Protein AF-A0A430UGC5-F1 (afdb_monomer)

InterPro domains:
  IPR036259 MFS transporter superfamily [SSF103473] (5-149)

pLDDT: mean 71.44, std 14.95, range [38.91, 93.62]

Secondary structure (DSSP, 8-state):
-TTHHHHHHHHHHHHHHHHHHHHHH---------SSSHHHHHHHHHHHH-TTTHHHHHHHHHHHHHHHHHHHHHHHHHHHTT--GGGHHHHHHHHHHHHHHHHHHTTTS-HHHHHHHHHHHHHHHHHHTTSPTTGGGGHHHHHHHHHHHHHHHHHHHHHHHS--

Sequence (164 aa):
HPALPYLLAAGILLLAWALLRPALTGEKGEREEATRPEALVQSLRRLLAYAPLRPYLLLSLLFTLAHALTTALLGLLALRAGTPEALFGLVFVLQSLGYTLGSYFAGRVPPALAFRLGPLGAALGGMGFLLPFPLLLAAPPLLGLAVALLSTHLRAVRGWLLPK

Solvent-accessible surface area (backbone atoms only — not comparable to full-atom values): 8817 Å² total; per-residue (Å²): 115,96,58,52,64,56,52,49,51,49,50,52,50,52,49,51,45,65,70,42,44,50,77,73,70,67,58,83,75,76,90,81,94,80,86,80,55,62,64,58,52,49,49,49,49,52,51,58,64,34,74,88,47,27,66,56,52,52,52,53,47,55,50,50,51,53,50,52,51,49,60,62,43,44,60,58,37,42,51,73,27,61,44,53,76,93,52,50,64,52,50,57,52,36,19,49,49,15,25,52,51,16,51,68,42,38,87,74,52,59,64,74,53,32,68,56,48,14,59,51,32,32,48,51,15,56,56,28,44,76,36,49,59,75,64,22,68,63,12,34,25,40,24,19,20,16,47,26,24,36,57,51,47,52,56,51,50,50,65,70,75,44,84,132

Organism: Thermus scotoductus (NCBI:txid37636)

Foldseek 3Di:
DVCVLVVVLVVVVVVLCVLCVCLVVVDPDDDDDDDPCVVVSVVSSVQCPPVLCVVLVVVLSVLVNVLSVLVSCQQVLCVVLVNDPVCSVVLVVLLVQLLVVLLVCLVVDDLVCLVVVLVVLLVQLSVLSNHHPPSNSVSNSSNNNSSNNNNSSSVVVVVVSDDD

Radius of gyration: 18.55 Å; Cα contacts (8 Å, |Δi|>4): 151; chains: 1; bounding box: 43×24×54 Å

Mean predicted aligned error: 12.02 Å

Structure (mmCIF, N/CA/C/O backbone):
data_AF-A0A430UGC5-F1
#
_entry.id   AF-A0A430UGC5-F1
#
loop_
_atom_site.group_PDB
_atom_site.id
_atom_site.type_symbol
_atom_site.label_atom_id
_atom_site.label_alt_id
_atom_site.label_comp_id
_atom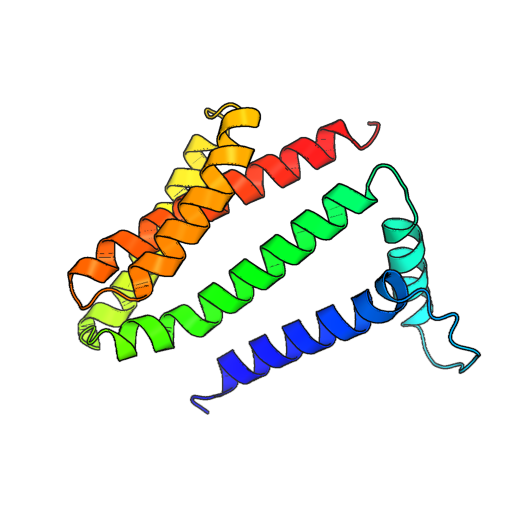_site.label_asym_id
_atom_site.label_entity_id
_atom_site.label_seq_id
_atom_site.pdbx_PDB_ins_code
_atom_site.Cartn_x
_atom_site.Cartn_y
_atom_site.Cartn_z
_atom_site.occupancy
_atom_site.B_iso_or_equiv
_atom_site.auth_seq_id
_atom_site.auth_comp_id
_atom_site.auth_asym_id
_atom_site.auth_atom_id
_atom_site.pdbx_PDB_model_num
ATOM 1 N N . HIS A 1 1 ? 25.200 6.999 -3.066 1.00 43.75 1 HIS A N 1
ATOM 2 C CA . HIS A 1 1 ? 25.359 5.538 -3.252 1.00 43.75 1 HIS A CA 1
ATOM 3 C C . HIS A 1 1 ? 24.029 4.949 -3.722 1.00 43.75 1 HIS A C 1
ATOM 5 O O . HIS A 1 1 ? 23.021 5.301 -3.124 1.00 43.75 1 HIS A O 1
ATOM 11 N N . PRO A 1 2 ? 23.973 4.063 -4.730 1.00 46.47 2 PRO A N 1
ATOM 12 C CA . PRO A 1 2 ? 22.713 3.461 -5.204 1.00 46.47 2 PRO A CA 1
ATOM 13 C C . PRO A 1 2 ? 21.981 2.620 -4.137 1.00 46.47 2 PRO A C 1
ATOM 15 O O . PRO A 1 2 ? 20.780 2.399 -4.233 1.00 46.47 2 PRO A O 1
ATOM 18 N N . ALA A 1 3 ? 22.691 2.200 -3.083 1.00 38.91 3 ALA A N 1
ATOM 19 C CA . ALA A 1 3 ? 22.146 1.414 -1.974 1.00 38.91 3 ALA A CA 1
ATOM 20 C C . ALA A 1 3 ? 21.457 2.246 -0.866 1.00 38.91 3 ALA A C 1
ATOM 22 O O . ALA A 1 3 ? 20.799 1.685 0.005 1.00 38.91 3 ALA A O 1
ATOM 23 N N . LEU A 1 4 ? 21.599 3.576 -0.878 1.00 39.84 4 LEU A N 1
ATOM 24 C CA . LEU A 1 4 ? 21.130 4.479 0.185 1.00 39.84 4 LEU A CA 1
ATOM 25 C C . LEU A 1 4 ? 19.624 4.364 0.516 1.00 39.84 4 LEU A C 1
ATOM 27 O O . LEU A 1 4 ? 19.306 4.292 1.703 1.00 39.84 4 LEU A O 1
ATOM 31 N N . PRO A 1 5 ? 18.694 4.278 -0.459 1.00 42.28 5 PRO A N 1
ATOM 32 C CA . PRO A 1 5 ? 17.274 4.097 -0.144 1.00 42.28 5 PRO A CA 1
ATOM 33 C C . PRO A 1 5 ? 16.974 2.738 0.509 1.00 42.28 5 PRO A C 1
ATOM 35 O O . PRO A 1 5 ? 16.122 2.663 1.392 1.00 42.28 5 PRO A O 1
ATOM 38 N N . TYR A 1 6 ? 17.709 1.679 0.153 1.00 45.06 6 TYR A N 1
ATOM 39 C CA . TYR A 1 6 ? 17.560 0.353 0.769 1.00 45.06 6 TYR A CA 1
ATOM 40 C C . TYR A 1 6 ? 18.145 0.310 2.178 1.00 45.06 6 TYR A C 1
ATOM 42 O O . TYR A 1 6 ? 17.559 -0.309 3.059 1.00 45.06 6 TYR A O 1
ATOM 50 N N . LEU A 1 7 ? 19.260 1.007 2.413 1.00 43.34 7 LEU A N 1
ATOM 51 C CA . LEU A 1 7 ? 19.854 1.160 3.742 1.00 43.34 7 LEU A CA 1
ATOM 52 C C . LEU A 1 7 ? 18.949 1.968 4.675 1.00 43.34 7 LEU A C 1
ATOM 54 O O . LEU A 1 7 ? 18.792 1.602 5.836 1.00 43.34 7 LEU A O 1
ATOM 58 N N . LEU A 1 8 ? 18.301 3.018 4.165 1.00 46.25 8 LEU A N 1
ATOM 59 C CA . LEU A 1 8 ? 17.292 3.771 4.909 1.00 46.25 8 LEU A CA 1
ATOM 60 C C . LEU A 1 8 ? 16.063 2.913 5.217 1.00 46.25 8 LEU A C 1
ATOM 62 O O . LEU A 1 8 ? 15.617 2.887 6.360 1.00 46.25 8 LEU A O 1
ATOM 66 N N . ALA A 1 9 ? 15.545 2.168 4.238 1.00 46.66 9 ALA A N 1
ATOM 67 C CA . ALA A 1 9 ? 14.417 1.263 4.450 1.00 46.66 9 ALA A CA 1
ATOM 68 C C . ALA A 1 9 ? 14.754 0.156 5.462 1.00 46.66 9 ALA A C 1
ATOM 70 O O . ALA A 1 9 ? 13.977 -0.079 6.383 1.00 46.66 9 ALA A O 1
ATOM 71 N N . ALA A 1 10 ? 15.930 -0.468 5.345 1.00 45.56 10 ALA A N 1
ATOM 72 C CA . ALA A 1 10 ? 16.432 -1.459 6.293 1.00 45.56 10 ALA A CA 1
ATOM 73 C C . ALA A 1 10 ? 16.633 -0.858 7.691 1.00 45.56 10 ALA A C 1
ATOM 75 O O . ALA A 1 10 ? 16.253 -1.479 8.677 1.00 45.56 10 ALA A O 1
ATOM 76 N N . GLY A 1 11 ? 17.153 0.368 7.786 1.00 52.44 11 GLY A N 1
ATOM 77 C CA . GLY A 1 11 ? 17.293 1.101 9.044 1.00 52.44 11 GLY A CA 1
ATOM 78 C C . GLY A 1 11 ? 15.946 1.390 9.708 1.00 52.44 11 GLY A C 1
ATOM 79 O O . GLY A 1 11 ? 15.793 1.162 10.903 1.00 52.44 11 GLY A O 1
ATOM 80 N N . ILE A 1 12 ? 14.940 1.810 8.936 1.00 58.94 12 ILE A N 1
ATOM 81 C CA . ILE A 1 12 ? 13.572 2.037 9.426 1.00 58.94 12 ILE A CA 1
ATOM 82 C C . ILE A 1 12 ? 12.922 0.716 9.861 1.00 58.94 12 ILE A C 1
ATOM 84 O O . ILE A 1 12 ? 12.265 0.675 10.899 1.00 58.94 12 ILE A O 1
ATOM 88 N N . LEU A 1 13 ? 13.134 -0.371 9.114 1.00 52.16 13 LEU A N 1
ATOM 89 C CA . LEU A 1 13 ? 12.660 -1.718 9.452 1.00 52.16 13 LEU A CA 1
ATOM 90 C C . LEU A 1 13 ? 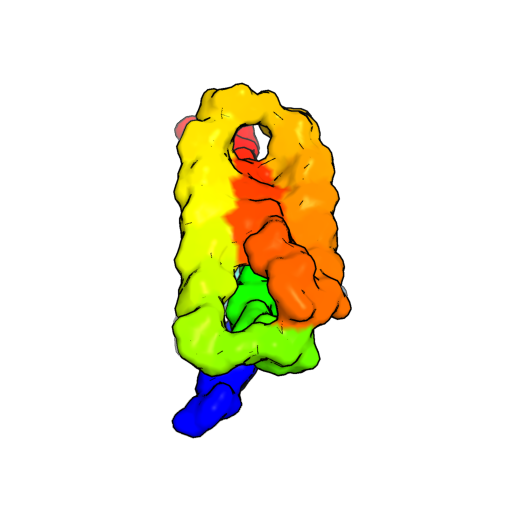13.298 -2.251 10.738 1.00 52.16 13 LEU A C 1
ATOM 92 O O . LEU A 1 13 ? 12.589 -2.773 11.595 1.00 52.16 13 LEU A O 1
ATOM 96 N N . LEU A 1 14 ? 14.612 -2.090 10.893 1.00 55.75 14 LEU A N 1
ATOM 97 C CA . LEU A 1 14 ? 15.355 -2.485 12.089 1.00 55.75 14 LEU A CA 1
ATOM 98 C C . LEU A 1 14 ? 14.957 -1.641 13.299 1.00 55.75 14 LEU A C 1
ATOM 100 O O . LEU A 1 14 ? 14.782 -2.187 14.386 1.00 55.75 14 LEU A O 1
ATOM 104 N N . LEU A 1 15 ? 14.747 -0.337 13.112 1.00 56.53 15 LEU A N 1
ATOM 105 C CA . LEU A 1 15 ? 14.262 0.561 14.156 1.00 56.53 15 LEU A CA 1
ATOM 106 C C . LEU A 1 15 ? 12.836 0.193 14.581 1.00 56.53 15 LEU A C 1
ATOM 108 O O . LEU A 1 15 ? 12.561 0.070 15.772 1.00 56.53 15 LEU A O 1
ATOM 112 N N . ALA A 1 16 ? 11.937 -0.044 13.622 1.00 60.78 16 ALA A N 1
ATOM 113 C CA . ALA A 1 16 ? 10.581 -0.504 13.898 1.00 60.78 16 ALA A CA 1
ATOM 114 C C . ALA A 1 16 ? 10.597 -1.845 14.646 1.00 60.78 16 ALA A C 1
ATOM 116 O O . ALA A 1 16 ? 9.941 -1.977 15.678 1.00 60.78 16 ALA A O 1
ATOM 117 N N . TRP A 1 17 ? 11.398 -2.811 14.185 1.00 53.59 17 TRP A N 1
ATOM 118 C CA . TRP A 1 17 ? 11.579 -4.104 14.843 1.00 53.59 17 TRP A CA 1
ATOM 119 C C . TRP A 1 17 ? 12.117 -3.963 16.270 1.00 53.59 17 TRP A C 1
ATOM 121 O O . TRP A 1 17 ? 11.550 -4.552 17.186 1.00 53.59 17 TRP A O 1
ATOM 131 N N . ALA A 1 18 ? 13.149 -3.147 16.492 1.00 63.56 18 ALA A N 1
ATOM 132 C CA . ALA A 1 18 ? 13.716 -2.902 17.817 1.00 63.56 18 ALA A CA 1
ATOM 133 C C . ALA A 1 18 ? 12.698 -2.269 18.781 1.00 63.56 18 ALA A C 1
ATOM 135 O O . ALA A 1 18 ? 12.651 -2.631 19.955 1.00 63.56 18 ALA A O 1
ATOM 136 N N . LEU A 1 19 ? 11.842 -1.373 18.284 1.00 58.34 19 LEU A N 1
ATOM 137 C CA . LEU A 1 19 ? 10.782 -0.745 19.076 1.00 58.34 19 LEU A CA 1
ATOM 138 C C . LEU A 1 19 ? 9.633 -1.712 19.405 1.00 58.34 19 LEU A C 1
ATOM 140 O O . LEU A 1 19 ? 9.013 -1.600 20.462 1.00 58.34 19 LEU A O 1
ATOM 144 N N . LEU A 1 20 ? 9.341 -2.666 18.520 1.00 57.41 20 LEU A N 1
ATOM 145 C CA . LEU A 1 20 ? 8.230 -3.612 18.666 1.00 57.41 20 LEU A CA 1
ATOM 146 C C . LEU A 1 20 ? 8.595 -4.889 19.401 1.00 57.41 20 LEU A C 1
ATOM 148 O O . LEU A 1 20 ? 7.746 -5.442 20.099 1.00 57.41 20 LEU A O 1
ATOM 152 N N . ARG A 1 21 ? 9.830 -5.370 19.233 1.00 54.66 21 ARG A N 1
ATOM 153 C CA . ARG A 1 21 ? 10.293 -6.653 19.763 1.00 54.66 21 ARG A CA 1
ATOM 154 C C . ARG A 1 21 ? 9.962 -6.801 21.253 1.00 54.66 21 ARG A C 1
ATOM 156 O O . ARG A 1 21 ? 9.286 -7.775 21.565 1.00 54.66 21 ARG A O 1
ATOM 163 N N . PRO A 1 22 ? 10.254 -5.831 22.145 1.00 55.28 22 PRO A N 1
ATOM 164 C CA . PRO A 1 22 ? 9.951 -5.971 23.572 1.00 55.28 22 PRO A CA 1
ATOM 165 C C . PRO A 1 22 ? 8.450 -6.072 23.882 1.00 55.28 22 PRO A C 1
ATOM 167 O O . PRO A 1 22 ? 8.052 -6.692 24.864 1.00 55.28 22 PRO A O 1
ATOM 170 N N . ALA A 1 23 ? 7.598 -5.453 23.059 1.00 55.59 23 ALA A N 1
ATOM 171 C CA . ALA A 1 23 ? 6.146 -5.484 23.228 1.00 55.59 23 ALA A CA 1
ATOM 172 C C . ALA A 1 23 ? 5.499 -6.757 22.650 1.00 55.59 23 ALA A C 1
ATOM 174 O O . ALA A 1 23 ? 4.377 -7.100 23.028 1.00 55.59 23 ALA A O 1
ATOM 175 N N . LEU A 1 24 ? 6.192 -7.448 21.739 1.00 51.53 24 LEU A N 1
ATOM 176 C CA . LEU A 1 24 ? 5.755 -8.700 21.120 1.00 51.53 24 LEU A CA 1
ATOM 177 C C . LEU A 1 24 ? 6.277 -9.936 21.865 1.00 51.53 24 LEU A C 1
ATOM 179 O O . LEU A 1 24 ? 5.534 -10.903 21.995 1.00 51.53 24 LEU A O 1
ATOM 183 N N . THR A 1 25 ? 7.514 -9.906 22.372 1.00 54.53 25 THR A N 1
ATOM 184 C CA . THR A 1 25 ? 8.143 -11.048 23.062 1.00 54.53 25 THR A CA 1
ATOM 185 C C . THR A 1 25 ? 7.849 -11.096 24.558 1.00 54.53 25 THR A C 1
ATOM 187 O O . THR A 1 25 ? 8.141 -12.098 25.201 1.00 54.53 25 THR A O 1
ATOM 190 N N . GLY A 1 26 ? 7.256 -10.042 25.132 1.00 51.44 26 GLY A N 1
ATOM 191 C CA . GLY A 1 26 ? 6.974 -9.981 26.570 1.00 51.44 26 GLY A CA 1
ATOM 192 C C . GLY A 1 26 ? 8.235 -9.965 27.441 1.00 51.44 26 GLY A C 1
ATOM 193 O O . GLY A 1 26 ? 8.137 -10.151 28.654 1.00 51.44 26 GLY A O 1
ATOM 194 N N . GLU A 1 27 ? 9.410 -9.735 26.847 1.00 46.44 27 GLU A N 1
ATOM 195 C CA . GLU A 1 27 ? 10.680 -9.678 27.563 1.00 46.44 27 GLU A CA 1
ATOM 196 C C . GLU A 1 27 ? 10.690 -8.463 28.500 1.00 46.44 27 GLU A C 1
ATOM 198 O O . GLU A 1 27 ? 10.843 -7.305 28.093 1.00 46.44 27 GLU A O 1
ATOM 203 N N . LYS A 1 28 ? 10.522 -8.741 29.797 1.00 49.34 28 LYS A N 1
ATOM 204 C CA . LYS A 1 28 ? 10.899 -7.834 30.882 1.00 49.34 28 LYS A CA 1
ATOM 205 C C . LYS A 1 28 ? 12.425 -7.749 30.906 1.00 49.34 28 LYS A C 1
ATOM 207 O O . LYS A 1 28 ? 13.076 -8.485 31.633 1.00 49.34 28 LYS A O 1
ATOM 212 N N . GLY A 1 29 ? 12.982 -6.876 30.073 1.00 45.72 29 GLY A N 1
ATOM 213 C CA . GLY A 1 29 ? 14.392 -6.510 30.153 1.00 45.72 29 GLY A CA 1
ATOM 214 C C . GLY A 1 29 ? 14.659 -5.745 31.447 1.00 45.72 29 GLY A C 1
ATOM 215 O O . GLY A 1 29 ? 14.047 -4.698 31.682 1.00 45.72 29 GLY A O 1
ATOM 216 N N . GLU A 1 30 ? 15.526 -6.316 32.280 1.00 44.62 30 GLU A N 1
ATOM 217 C CA . GLU A 1 30 ? 16.181 -5.661 33.407 1.00 44.62 30 GLU A CA 1
ATOM 218 C C . GLU A 1 30 ? 16.985 -4.429 32.948 1.00 44.62 30 GLU A C 1
ATOM 220 O O . GLU A 1 30 ? 17.318 -4.277 31.775 1.00 44.62 30 GLU A O 1
ATOM 225 N N . ARG A 1 31 ? 17.202 -3.531 33.913 1.00 53.97 31 ARG A N 1
ATOM 226 C CA . ARG A 1 31 ? 17.838 -2.203 33.862 1.00 53.97 31 ARG A CA 1
ATOM 227 C C . ARG A 1 31 ? 18.934 -1.990 32.809 1.00 53.97 31 ARG A C 1
ATOM 229 O O . ARG A 1 31 ? 19.893 -2.744 32.776 1.00 53.97 31 ARG A O 1
ATOM 236 N N . GLU A 1 32 ? 18.891 -0.811 32.183 1.00 41.81 32 GLU A N 1
ATOM 237 C CA . GLU A 1 32 ? 20.046 0.097 32.101 1.00 41.81 32 GLU A CA 1
ATOM 238 C C . GLU A 1 32 ? 19.566 1.537 31.839 1.00 41.81 32 GLU A C 1
ATOM 240 O O . GLU A 1 32 ? 18.770 1.782 30.932 1.00 41.81 32 GLU A O 1
ATOM 245 N N . GLU A 1 33 ? 20.005 2.464 32.696 1.00 50.22 33 GLU A N 1
ATOM 246 C CA . GLU A 1 33 ? 19.805 3.913 32.594 1.00 50.22 33 GLU A CA 1
ATOM 247 C C . GLU A 1 33 ? 20.587 4.481 31.402 1.00 50.22 33 GLU A C 1
ATOM 249 O O . GLU A 1 33 ? 21.783 4.223 31.308 1.00 50.22 33 GLU A O 1
ATOM 254 N N . ALA A 1 34 ? 19.951 5.315 30.562 1.00 40.25 34 ALA A N 1
ATOM 255 C CA . ALA A 1 34 ? 20.555 6.540 30.003 1.00 40.25 34 ALA A CA 1
ATOM 256 C C . ALA A 1 34 ? 19.628 7.285 29.006 1.00 40.25 34 ALA A C 1
ATOM 258 O O . ALA A 1 34 ? 19.325 6.832 27.902 1.00 40.25 34 ALA A O 1
ATOM 259 N N . THR A 1 35 ? 19.325 8.546 29.345 1.00 43.69 35 THR A N 1
ATOM 260 C CA . THR A 1 35 ? 19.076 9.692 28.431 1.00 43.69 35 THR A CA 1
ATOM 261 C C . THR A 1 35 ? 17.825 9.733 27.539 1.00 43.69 35 THR A C 1
ATOM 263 O O . THR A 1 35 ? 17.924 9.889 26.332 1.00 43.69 35 THR A O 1
ATOM 266 N N . ARG A 1 36 ? 16.618 9.806 28.117 1.00 52.38 36 ARG A N 1
ATOM 267 C CA . ARG A 1 36 ? 15.389 10.309 27.440 1.00 52.38 36 ARG A CA 1
ATOM 268 C C . ARG A 1 36 ? 14.746 9.495 26.274 1.00 52.38 36 ARG A C 1
ATOM 270 O O . ARG A 1 36 ? 13.707 9.976 25.814 1.00 52.38 36 ARG A O 1
ATOM 277 N N . PRO A 1 37 ? 15.153 8.276 25.830 1.00 51.16 37 PRO A N 1
ATOM 278 C CA . PRO A 1 37 ? 14.272 7.436 25.009 1.00 51.16 37 PRO A CA 1
ATOM 279 C C . PRO A 1 37 ? 13.252 6.678 25.870 1.00 51.16 37 PRO A C 1
ATOM 281 O O . PRO A 1 37 ? 12.236 6.216 25.358 1.00 51.16 37 PRO A O 1
ATOM 284 N N . GLU A 1 38 ? 13.480 6.572 27.183 1.00 51.56 38 GLU A N 1
ATOM 285 C CA . GLU A 1 38 ? 12.645 5.792 28.100 1.00 51.56 38 GLU A CA 1
ATOM 286 C C . GLU A 1 38 ? 11.201 6.282 28.146 1.00 51.56 38 GLU A C 1
ATOM 288 O O . GLU A 1 38 ? 10.295 5.459 28.143 1.00 51.56 38 GLU A O 1
ATOM 293 N N . ALA A 1 39 ? 10.958 7.596 28.098 1.00 55.81 39 ALA A N 1
ATOM 294 C CA . ALA A 1 39 ? 9.602 8.149 28.098 1.00 55.81 39 ALA A CA 1
ATOM 295 C C . ALA A 1 39 ? 8.833 7.816 26.805 1.00 55.81 39 ALA A C 1
ATOM 297 O O . ALA A 1 39 ? 7.635 7.523 26.845 1.00 55.81 39 ALA A O 1
ATOM 298 N N . LEU A 1 40 ? 9.522 7.803 25.657 1.00 53.75 40 LEU A N 1
ATOM 299 C CA . LEU A 1 40 ? 8.952 7.384 24.371 1.00 53.75 40 LEU A CA 1
ATOM 300 C C . LEU A 1 40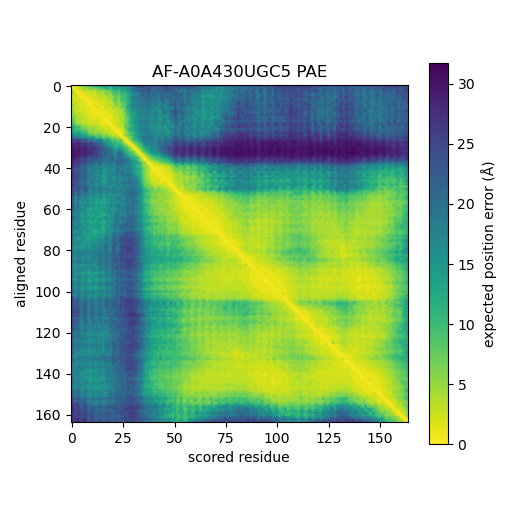 ? 8.700 5.875 24.345 1.00 53.75 40 LEU A C 1
ATOM 302 O O . LEU A 1 40 ? 7.628 5.434 23.945 1.00 53.75 40 LEU A O 1
ATOM 306 N N . VAL A 1 41 ? 9.643 5.077 24.842 1.00 63.03 41 VAL A N 1
ATOM 307 C CA . VAL A 1 41 ? 9.500 3.619 24.930 1.00 63.03 41 VAL A CA 1
ATOM 308 C C . VAL A 1 41 ? 8.402 3.230 25.925 1.00 63.03 41 VAL A C 1
ATOM 310 O O . VAL A 1 41 ? 7.591 2.356 25.627 1.00 63.03 41 VAL A O 1
ATOM 313 N N . GLN A 1 42 ? 8.297 3.892 27.080 1.00 62.72 42 GLN A N 1
ATOM 314 C CA . GLN A 1 42 ? 7.219 3.666 28.048 1.00 62.72 42 GLN A CA 1
ATOM 315 C C . GLN A 1 42 ? 5.862 4.112 27.514 1.00 62.72 42 GLN A C 1
ATOM 317 O O . GLN A 1 42 ? 4.877 3.408 27.729 1.00 62.72 42 GLN A O 1
ATOM 322 N N . SER A 1 43 ? 5.779 5.252 26.827 1.00 63.53 43 SER A N 1
ATOM 323 C CA . SER A 1 43 ? 4.522 5.710 26.224 1.00 63.53 43 SER A CA 1
ATOM 324 C C . SER A 1 43 ? 4.078 4.797 25.082 1.00 63.53 43 SER A C 1
ATOM 326 O O . SER A 1 43 ? 2.905 4.435 25.039 1.00 63.53 43 SER A O 1
ATOM 328 N N . LEU A 1 44 ? 5.004 4.312 24.248 1.00 64.25 44 LEU A N 1
ATOM 329 C CA . LEU A 1 44 ? 4.750 3.259 23.258 1.00 64.25 44 LEU A CA 1
ATOM 330 C C . LEU A 1 44 ? 4.289 1.957 23.916 1.00 64.25 44 LEU A C 1
ATOM 332 O O . LEU A 1 44 ? 3.294 1.381 23.485 1.00 64.25 44 LEU A O 1
ATOM 336 N N . ARG A 1 45 ? 4.950 1.510 24.992 1.00 69.44 45 ARG A N 1
ATOM 337 C CA . ARG A 1 45 ? 4.534 0.321 25.756 1.00 69.44 45 ARG A CA 1
ATOM 338 C C . ARG A 1 45 ? 3.134 0.487 26.341 1.00 69.44 45 ARG A C 1
ATOM 340 O O . ARG A 1 45 ? 2.342 -0.442 26.252 1.00 69.44 45 ARG A O 1
ATOM 347 N N . ARG A 1 46 ? 2.799 1.657 26.891 1.00 69.06 46 ARG A N 1
ATOM 348 C CA . ARG A 1 46 ? 1.452 1.962 27.408 1.00 69.06 46 ARG A CA 1
ATOM 349 C C . ARG A 1 46 ? 0.406 1.988 26.291 1.00 69.06 46 ARG A C 1
ATOM 351 O O . ARG A 1 46 ? -0.667 1.425 26.470 1.00 69.06 46 ARG A O 1
ATOM 358 N N . LEU A 1 47 ? 0.732 2.569 25.135 1.00 65.31 47 LEU A N 1
ATOM 359 C CA . LEU A 1 47 ? -0.120 2.568 23.939 1.00 65.31 47 LEU A CA 1
ATOM 360 C C . LEU A 1 47 ? -0.371 1.150 23.413 1.00 65.31 47 LEU A C 1
ATOM 362 O O . LEU A 1 47 ? -1.506 0.806 23.099 1.00 65.31 47 LEU A O 1
ATOM 366 N N . LEU A 1 48 ? 0.666 0.311 23.363 1.00 66.38 48 LEU A N 1
ATOM 367 C CA . LEU A 1 48 ? 0.571 -1.087 22.930 1.00 66.38 48 LEU A CA 1
ATOM 368 C C . LEU A 1 48 ? -0.134 -1.982 23.958 1.00 66.38 48 LEU A C 1
ATOM 370 O O . LEU A 1 48 ? -0.779 -2.957 23.575 1.00 66.38 48 LEU A O 1
ATOM 374 N N . ALA A 1 49 ? -0.042 -1.650 25.247 1.00 72.25 49 ALA A N 1
ATOM 375 C CA . ALA A 1 49 ? -0.759 -2.330 26.323 1.00 72.25 49 ALA A CA 1
ATOM 376 C C . ALA A 1 49 ? -2.248 -1.949 26.389 1.00 72.25 49 ALA A C 1
ATOM 378 O O . ALA A 1 49 ? -3.028 -2.647 27.037 1.00 72.25 49 ALA A O 1
ATOM 379 N N . TYR A 1 50 ? -2.667 -0.872 25.716 1.00 70.62 50 TYR A N 1
ATOM 380 C CA . TYR A 1 50 ? -4.059 -0.442 25.701 1.00 70.62 50 TYR A CA 1
ATOM 381 C C . TYR A 1 50 ? -4.900 -1.368 24.809 1.00 70.62 50 TYR A C 1
ATOM 383 O O . TYR A 1 50 ? -4.891 -1.270 23.579 1.00 70.62 50 TYR A O 1
ATOM 391 N N . ALA A 1 51 ? -5.634 -2.281 25.453 1.00 69.00 51 ALA A N 1
ATOM 392 C CA . ALA A 1 51 ? -6.379 -3.369 24.818 1.00 69.00 51 ALA A CA 1
ATOM 393 C C . ALA A 1 51 ? -7.242 -2.970 23.599 1.00 69.00 51 ALA A C 1
ATOM 395 O O . ALA A 1 51 ? -7.155 -3.673 22.590 1.00 69.00 51 ALA A O 1
ATOM 396 N N . PRO A 1 52 ? -8.013 -1.861 23.605 1.00 71.25 52 PRO A N 1
ATOM 397 C CA . PRO A 1 52 ? -8.857 -1.522 22.456 1.00 71.25 52 PRO A CA 1
ATOM 398 C C . PRO A 1 52 ? -8.079 -0.905 21.279 1.00 71.25 52 PRO A C 1
ATOM 400 O O . PRO A 1 52 ? -8.527 -1.003 20.140 1.00 71.25 52 PRO A O 1
ATOM 403 N N . LEU A 1 53 ? -6.898 -0.309 21.508 1.00 68.38 53 LEU A N 1
ATOM 404 C CA . LEU A 1 53 ? -6.073 0.279 20.437 1.00 68.38 53 LEU A CA 1
ATOM 405 C C . LEU A 1 53 ? -4.999 -0.673 19.912 1.00 68.38 53 LEU A C 1
ATOM 407 O O . LEU A 1 53 ? -4.513 -0.489 18.797 1.00 68.38 53 LEU A O 1
ATOM 411 N N . ARG A 1 54 ? -4.635 -1.704 20.676 1.00 68.75 54 ARG A N 1
ATOM 412 C CA . ARG A 1 54 ? -3.620 -2.691 20.296 1.00 68.75 54 ARG A CA 1
ATOM 413 C C . ARG A 1 54 ? -3.821 -3.302 18.897 1.00 68.75 54 ARG A C 1
ATOM 415 O O . ARG A 1 54 ? -2.861 -3.255 18.125 1.00 68.75 54 ARG A O 1
ATOM 422 N N . PRO A 1 55 ? -5.002 -3.835 18.510 1.00 69.38 55 PRO A N 1
ATOM 423 C CA . PRO A 1 55 ? -5.176 -4.413 17.172 1.00 69.38 55 PRO A CA 1
ATOM 424 C C . PRO A 1 55 ? -5.027 -3.359 16.069 1.00 69.38 55 PRO A C 1
ATOM 426 O O . PRO A 1 55 ? -4.439 -3.628 15.023 1.00 69.38 55 PRO A O 1
ATOM 429 N N . TYR A 1 56 ? -5.487 -2.135 16.331 1.00 70.62 56 TYR A N 1
ATOM 430 C CA . TYR A 1 56 ? -5.364 -1.013 15.409 1.00 70.62 56 TYR A CA 1
ATOM 431 C C . TYR A 1 56 ? -3.904 -0.578 15.203 1.00 70.62 56 TYR A C 1
ATOM 433 O O . TYR A 1 56 ? -3.473 -0.369 14.068 1.00 70.62 56 TYR A O 1
ATOM 441 N N . LEU A 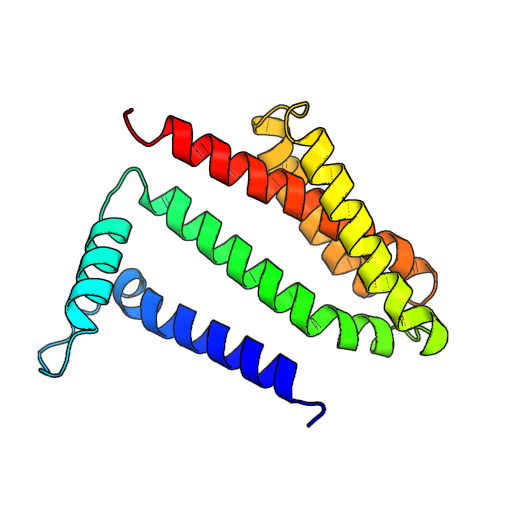1 57 ? -3.132 -0.459 16.287 1.00 72.38 57 LEU A N 1
ATOM 442 C CA . LEU A 1 57 ? -1.720 -0.074 16.245 1.00 72.38 57 LEU A CA 1
ATOM 443 C C . LEU A 1 57 ? -0.875 -1.117 15.514 1.00 72.38 57 LEU A C 1
ATOM 445 O O . LEU A 1 57 ? -0.078 -0.752 14.653 1.00 72.38 57 LEU A O 1
ATOM 449 N N . LEU A 1 58 ? -1.086 -2.403 15.809 1.00 72.06 58 LEU A N 1
ATOM 450 C CA . LEU A 1 58 ? -0.388 -3.495 15.129 1.00 72.06 58 LEU A CA 1
ATOM 451 C C . LEU A 1 58 ? -0.693 -3.500 13.632 1.00 72.06 58 LEU A C 1
ATOM 453 O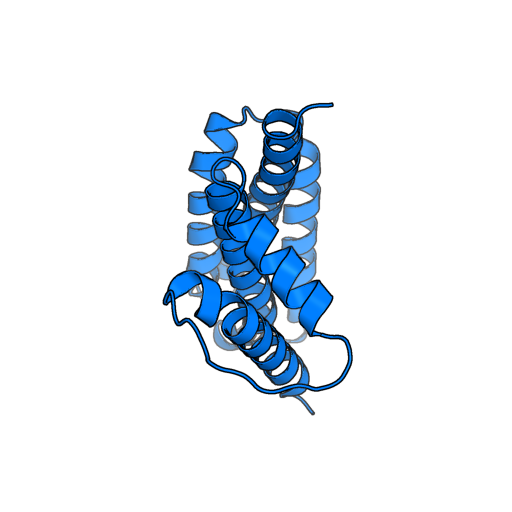 O . LEU A 1 58 ? 0.228 -3.571 12.823 1.00 72.06 58 LEU A O 1
ATOM 457 N N . LEU A 1 59 ? -1.965 -3.366 13.252 1.00 69.50 59 LEU A N 1
ATOM 458 C CA . LEU A 1 59 ? -2.359 -3.389 11.847 1.00 69.50 59 LEU A CA 1
ATOM 459 C C . LEU A 1 59 ? -1.872 -2.146 11.090 1.00 69.50 59 LEU A C 1
ATOM 461 O O . LEU A 1 59 ? -1.380 -2.268 9.972 1.00 69.50 59 LEU A O 1
ATOM 465 N N . SER A 1 60 ? -1.918 -0.968 11.719 1.00 70.81 60 SER A N 1
ATOM 466 C CA . SER A 1 60 ? -1.361 0.272 11.159 1.00 70.81 60 SER A CA 1
ATOM 467 C C . SER A 1 60 ? 0.146 0.174 10.950 1.00 70.81 60 SER A C 1
ATOM 469 O O . SER A 1 60 ? 0.672 0.632 9.935 1.00 70.81 60 SER A O 1
ATOM 471 N N . LEU A 1 61 ? 0.851 -0.435 11.898 1.00 7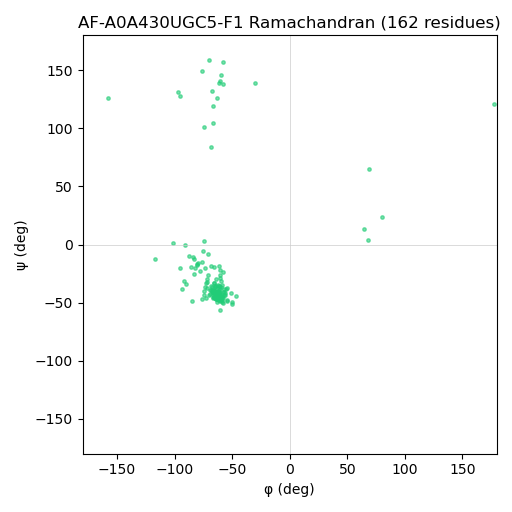4.62 61 LEU A N 1
ATOM 472 C CA . LEU A 1 61 ? 2.290 -0.588 11.819 1.00 74.62 61 LEU A CA 1
ATOM 473 C C . LEU A 1 61 ? 2.698 -1.630 10.771 1.00 74.62 61 LEU A C 1
ATOM 475 O O . LEU A 1 61 ? 3.552 -1.329 9.941 1.00 74.62 61 LEU A O 1
ATOM 479 N N . LEU A 1 62 ? 2.058 -2.803 10.748 1.00 71.25 62 LEU A N 1
ATOM 480 C CA . LEU A 1 62 ? 2.285 -3.819 9.714 1.00 71.25 62 LEU A CA 1
ATOM 481 C C . LEU A 1 62 ? 2.022 -3.249 8.320 1.00 71.25 62 LEU A C 1
ATOM 483 O O . LEU A 1 62 ? 2.826 -3.438 7.411 1.00 71.25 62 LEU A O 1
ATOM 487 N N . PHE A 1 63 ? 0.934 -2.494 8.172 1.00 73.50 63 PHE A N 1
ATOM 488 C CA . PHE A 1 63 ? 0.601 -1.812 6.931 1.00 73.50 63 PHE A CA 1
ATOM 489 C C . PHE A 1 63 ? 1.680 -0.807 6.515 1.00 73.50 63 PHE A C 1
ATOM 491 O O . PHE A 1 63 ? 2.138 -0.836 5.375 1.00 73.50 63 PHE A O 1
ATOM 498 N N . THR A 1 64 ? 2.120 0.056 7.434 1.00 75.88 64 THR A N 1
ATOM 499 C CA . THR A 1 64 ? 3.139 1.078 7.142 1.00 75.88 64 THR A CA 1
ATOM 500 C C . THR A 1 64 ? 4.474 0.434 6.775 1.00 75.88 64 THR A C 1
ATOM 502 O O . THR A 1 64 ? 5.119 0.861 5.820 1.00 75.88 64 THR A O 1
ATOM 505 N N . LEU A 1 65 ? 4.863 -0.629 7.482 1.00 75.31 65 LEU A N 1
ATOM 506 C CA . LEU A 1 65 ? 6.081 -1.389 7.217 1.00 75.31 65 LEU A CA 1
ATOM 507 C C . LEU A 1 65 ? 6.038 -2.051 5.835 1.00 75.31 65 LEU A C 1
ATOM 509 O O . LEU A 1 65 ? 6.965 -1.893 5.044 1.00 75.31 65 LEU A O 1
ATOM 513 N N . ALA A 1 66 ? 4.941 -2.747 5.525 1.00 72.25 66 ALA A N 1
ATOM 514 C CA . ALA A 1 66 ? 4.740 -3.395 4.235 1.00 72.25 66 ALA A CA 1
ATOM 515 C C . ALA A 1 66 ? 4.725 -2.373 3.090 1.00 72.25 66 ALA A C 1
ATOM 517 O O . ALA A 1 66 ? 5.354 -2.589 2.054 1.00 72.25 66 ALA A O 1
ATOM 518 N N . HIS A 1 67 ? 4.060 -1.233 3.283 1.00 76.62 67 HIS A N 1
ATOM 519 C CA . HIS A 1 67 ? 4.011 -0.163 2.294 1.00 76.62 67 HIS A CA 1
ATOM 520 C C . HIS A 1 67 ? 5.386 0.477 2.056 1.00 76.62 67 HIS A C 1
ATOM 522 O O . HIS A 1 67 ? 5.784 0.657 0.902 1.00 76.62 67 HIS A O 1
ATOM 528 N N . ALA A 1 68 ? 6.134 0.773 3.123 1.00 78.50 68 ALA A N 1
ATOM 529 C CA . ALA A 1 68 ? 7.483 1.326 3.029 1.00 78.50 68 ALA A CA 1
ATOM 530 C C . ALA A 1 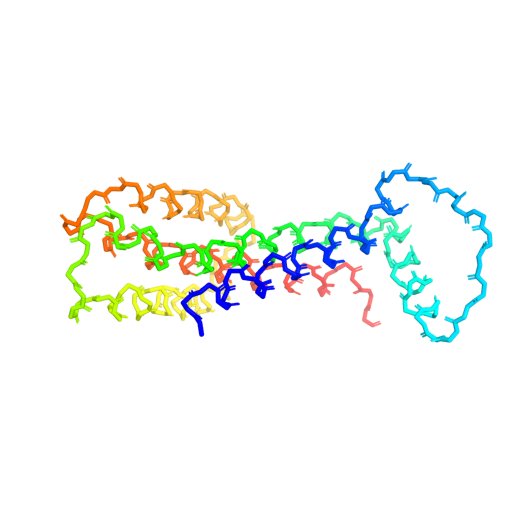68 ? 8.437 0.355 2.321 1.00 78.50 68 ALA A C 1
ATOM 532 O O . ALA A 1 68 ? 9.149 0.757 1.401 1.00 78.50 68 ALA A O 1
ATOM 533 N N . LEU A 1 69 ? 8.396 -0.931 2.687 1.00 77.00 69 LEU A N 1
ATOM 534 C CA . LEU A 1 69 ? 9.193 -1.972 2.042 1.00 77.00 69 LEU A CA 1
ATOM 535 C C . LEU A 1 69 ? 8.845 -2.103 0.555 1.00 77.00 69 LEU A C 1
ATOM 537 O O . LEU A 1 69 ? 9.739 -2.108 -0.285 1.00 77.00 69 LEU A O 1
ATOM 541 N N . THR A 1 70 ? 7.555 -2.147 0.216 1.00 74.19 70 THR A N 1
ATOM 542 C CA . THR A 1 70 ? 7.103 -2.246 -1.181 1.00 74.19 70 THR A CA 1
ATOM 543 C C . THR A 1 70 ? 7.569 -1.045 -1.997 1.00 74.19 70 THR A C 1
ATOM 545 O O . THR A 1 70 ? 8.072 -1.213 -3.101 1.00 74.19 70 THR A O 1
ATOM 548 N N . THR A 1 71 ? 7.463 0.164 -1.443 1.00 77.12 71 THR A N 1
ATOM 549 C CA . THR A 1 71 ? 7.891 1.399 -2.118 1.00 77.12 71 THR A CA 1
ATOM 550 C C . THR A 1 71 ? 9.406 1.438 -2.317 1.00 77.12 71 THR A C 1
ATOM 552 O O . THR A 1 71 ? 9.871 1.824 -3.386 1.00 77.12 71 THR A O 1
ATOM 555 N N . ALA A 1 72 ? 10.184 0.982 -1.331 1.00 80.00 72 ALA A N 1
ATOM 556 C CA . ALA A 1 72 ? 11.635 0.879 -1.453 1.00 80.00 72 ALA A CA 1
ATOM 557 C C . ALA A 1 72 ? 12.052 -0.137 -2.529 1.00 80.00 72 ALA A C 1
ATOM 559 O O . ALA A 1 72 ? 12.985 0.112 -3.287 1.00 80.00 72 ALA A O 1
ATOM 560 N N . LEU A 1 73 ? 11.347 -1.268 -2.622 1.00 81.88 73 LEU A N 1
ATOM 561 C CA . LEU A 1 73 ? 11.631 -2.323 -3.597 1.00 81.88 73 LEU A CA 1
ATOM 562 C C . LEU A 1 73 ? 11.067 -2.037 -4.992 1.00 81.88 73 LEU A C 1
ATOM 564 O O . LEU A 1 73 ? 11.532 -2.641 -5.956 1.00 81.88 73 LEU A O 1
ATOM 568 N N . LEU A 1 74 ? 10.108 -1.118 -5.116 1.00 80.44 74 LEU A N 1
ATOM 569 C CA . LEU A 1 74 ? 9.403 -0.795 -6.359 1.00 80.44 74 LEU A CA 1
ATOM 570 C C . LEU A 1 74 ? 10.370 -0.521 -7.514 1.00 80.44 74 LEU A C 1
ATOM 572 O O . LEU A 1 74 ? 10.177 -1.015 -8.622 1.00 80.44 74 LEU A O 1
ATOM 576 N N . GLY A 1 75 ? 11.446 0.215 -7.227 1.00 79.81 75 GLY A N 1
ATOM 577 C CA . GLY A 1 75 ? 12.486 0.514 -8.202 1.00 79.81 75 GLY A CA 1
ATOM 578 C C . GLY A 1 75 ? 13.232 -0.731 -8.686 1.00 79.81 75 GLY A C 1
ATOM 579 O O . GLY A 1 75 ? 13.373 -0.935 -9.889 1.00 79.81 75 GLY A O 1
ATOM 580 N N . LEU A 1 76 ? 13.655 -1.613 -7.772 1.00 82.38 76 LEU A N 1
ATOM 581 C CA . LEU A 1 76 ? 14.301 -2.878 -8.155 1.00 82.38 76 LEU A CA 1
ATOM 582 C C . LEU A 1 76 ? 13.359 -3.769 -8.953 1.00 82.38 76 LEU A C 1
ATOM 584 O O . LEU A 1 76 ? 13.784 -4.394 -9.919 1.00 82.38 76 LEU A O 1
ATOM 588 N N . LEU A 1 77 ? 12.093 -3.839 -8.545 1.00 81.62 77 LEU A N 1
ATOM 589 C CA . LEU A 1 77 ? 11.097 -4.679 -9.196 1.00 81.62 77 LEU A CA 1
ATOM 590 C C . LEU A 1 77 ? 10.800 -4.188 -10.614 1.00 81.62 77 LEU A C 1
ATOM 592 O O . LEU A 1 77 ? 10.781 -4.994 -11.541 1.00 81.62 77 LEU A O 1
ATOM 596 N N . ALA A 1 78 ? 10.662 -2.874 -10.804 1.00 82.94 78 ALA A N 1
ATOM 597 C CA . ALA A 1 78 ? 10.476 -2.277 -12.121 1.00 82.94 78 ALA A CA 1
ATOM 598 C C . ALA A 1 78 ? 11.674 -2.542 -13.048 1.00 82.94 78 ALA A C 1
ATOM 600 O O . ALA A 1 78 ? 11.481 -2.960 -14.191 1.00 82.94 78 ALA A O 1
ATOM 601 N N . LEU A 1 79 ? 12.905 -2.362 -12.559 1.00 82.56 79 LEU A N 1
ATOM 602 C CA . LEU A 1 79 ? 14.112 -2.639 -13.347 1.00 82.56 79 LEU A CA 1
ATOM 603 C C . LEU A 1 79 ? 14.244 -4.131 -13.678 1.00 82.56 79 LEU A C 1
ATOM 605 O O . LEU A 1 79 ? 14.480 -4.486 -14.830 1.00 82.56 79 LEU A O 1
ATOM 609 N N . ARG A 1 80 ? 14.018 -5.016 -12.698 1.00 85.19 80 ARG A N 1
ATOM 610 C CA . ARG A 1 80 ? 14.037 -6.476 -12.892 1.00 85.19 80 ARG A CA 1
ATOM 611 C C . ARG A 1 80 ? 13.042 -6.924 -13.961 1.00 85.19 80 ARG A C 1
ATOM 613 O O . ARG A 1 80 ? 13.340 -7.838 -14.721 1.00 85.19 80 ARG A O 1
ATOM 620 N N . ALA A 1 81 ? 11.870 -6.304 -14.008 1.00 85.25 81 ALA A N 1
ATOM 621 C CA . ALA A 1 81 ? 10.823 -6.623 -14.968 1.00 85.25 81 ALA A CA 1
ATOM 622 C C . ALA A 1 81 ? 11.107 -6.109 -16.397 1.00 85.25 81 ALA A C 1
ATOM 624 O O . ALA A 1 81 ? 10.270 -6.281 -17.284 1.00 85.25 81 ALA A O 1
ATOM 625 N N . GLY A 1 82 ? 12.272 -5.492 -16.634 1.00 85.69 82 GLY A N 1
ATOM 626 C CA . GLY A 1 82 ? 12.681 -4.996 -17.947 1.00 85.69 82 GLY A CA 1
ATOM 627 C C . GLY A 1 82 ? 12.059 -3.650 -18.311 1.00 85.69 82 GLY A C 1
ATOM 628 O O . GLY A 1 82 ? 11.924 -3.346 -19.494 1.00 85.69 82 GLY A O 1
ATOM 629 N N . THR A 1 83 ? 11.651 -2.847 -17.320 1.00 87.50 83 THR A N 1
ATOM 630 C CA . THR A 1 83 ? 11.140 -1.494 -17.585 1.00 87.50 83 THR A CA 1
ATOM 631 C C . THR A 1 83 ? 12.254 -0.644 -18.199 1.00 87.50 83 THR A C 1
ATOM 633 O O . THR A 1 83 ? 13.319 -0.533 -17.588 1.00 87.50 83 THR A O 1
ATOM 636 N N . PRO A 1 84 ? 12.029 -0.006 -19.361 1.00 88.56 84 PRO A N 1
ATOM 637 C CA . PRO A 1 84 ? 12.997 0.923 -19.930 1.00 88.56 84 PRO A CA 1
ATOM 638 C C . PRO A 1 84 ? 13.304 2.059 -18.951 1.00 88.56 84 PRO A C 1
ATOM 640 O O . PRO A 1 84 ? 12.383 2.618 -18.353 1.00 88.56 84 PRO A O 1
ATOM 643 N N . GLU A 1 85 ? 14.572 2.454 -18.825 1.00 85.56 85 GLU A N 1
ATOM 644 C CA . GLU A 1 85 ? 14.994 3.507 -17.886 1.00 85.56 85 GLU A CA 1
ATOM 645 C C . GLU A 1 85 ? 14.233 4.825 -18.103 1.00 85.56 85 GLU A C 1
ATOM 647 O O . GLU A 1 85 ? 13.797 5.460 -17.144 1.00 85.56 85 GLU A O 1
ATOM 652 N N . ALA A 1 86 ? 13.965 5.182 -19.364 1.00 87.88 86 ALA A N 1
ATOM 653 C CA . ALA A 1 86 ? 13.178 6.362 -19.730 1.00 87.88 86 ALA A CA 1
ATOM 654 C C . ALA A 1 86 ? 11.732 6.331 -19.195 1.00 87.88 86 ALA A C 1
ATOM 656 O O . ALA A 1 86 ? 11.120 7.376 -18.985 1.00 87.88 86 ALA A O 1
ATOM 657 N N . LEU A 1 87 ? 11.180 5.137 -18.961 1.00 86.75 87 LEU A N 1
ATOM 658 C CA . LEU A 1 87 ? 9.825 4.926 -18.452 1.00 86.75 87 LEU A CA 1
ATOM 659 C C . LEU A 1 87 ? 9.804 4.594 -16.959 1.00 86.75 87 LEU A C 1
ATOM 661 O O . LEU A 1 87 ? 8.733 4.413 -16.386 1.00 86.75 87 LEU A O 1
ATOM 665 N N . PHE A 1 88 ? 10.955 4.551 -16.292 1.00 84.62 88 PHE A N 1
ATOM 666 C CA . PHE A 1 88 ? 11.034 4.222 -14.873 1.00 84.62 88 PHE A CA 1
ATOM 667 C C . PHE A 1 88 ? 10.202 5.177 -14.003 1.00 84.62 88 PHE A C 1
ATOM 669 O O . PHE A 1 88 ? 9.465 4.744 -13.117 1.00 84.62 88 PHE A O 1
ATOM 676 N N . GLY A 1 89 ? 10.239 6.478 -14.312 1.00 86.69 89 GLY A N 1
ATOM 677 C CA . GLY A 1 89 ? 9.430 7.485 -13.620 1.00 86.69 89 GLY A CA 1
ATOM 678 C C . GLY A 1 89 ? 7.920 7.246 -13.743 1.00 86.69 89 GLY A C 1
ATOM 679 O O . GLY A 1 89 ? 7.173 7.555 -12.814 1.00 86.69 89 GLY A O 1
ATOM 680 N N . LEU A 1 90 ? 7.465 6.623 -14.838 1.00 89.38 90 LEU A N 1
ATOM 681 C CA . LEU A 1 90 ? 6.050 6.328 -15.070 1.00 89.38 90 LEU A CA 1
ATOM 682 C C . LEU A 1 90 ? 5.482 5.397 -13.994 1.00 89.38 90 LEU A C 1
ATOM 684 O O . LEU A 1 90 ? 4.347 5.581 -13.567 1.00 89.38 90 LEU A O 1
ATOM 688 N N . VAL A 1 91 ? 6.277 4.442 -13.503 1.00 87.88 91 VAL A N 1
ATOM 689 C CA . VAL A 1 91 ? 5.866 3.495 -12.454 1.00 87.88 91 VAL A CA 1
ATOM 690 C C . VAL A 1 91 ? 5.451 4.245 -11.180 1.00 87.88 91 VAL A C 1
ATOM 692 O O . VAL A 1 91 ? 4.385 3.983 -10.621 1.00 87.88 91 VAL A O 1
ATOM 695 N N . PHE A 1 92 ? 6.237 5.239 -10.761 1.00 87.00 92 PHE A N 1
ATOM 696 C CA . PHE A 1 92 ? 5.944 6.063 -9.583 1.00 87.00 92 PHE A CA 1
ATOM 697 C C . PHE A 1 92 ? 4.783 7.033 -9.815 1.00 87.00 92 PHE A C 1
ATOM 699 O O . PHE A 1 92 ? 3.964 7.248 -8.915 1.00 87.00 92 PHE A O 1
ATOM 706 N N . VAL A 1 93 ? 4.675 7.598 -11.021 1.00 91.94 93 VAL A N 1
ATOM 707 C CA . VAL A 1 93 ? 3.546 8.462 -11.402 1.00 91.94 93 VAL A CA 1
ATOM 708 C C . VAL A 1 93 ? 2.237 7.678 -11.345 1.00 91.94 93 VAL A C 1
ATOM 710 O O . VAL A 1 93 ? 1.268 8.150 -10.754 1.00 91.94 93 VAL A O 1
ATOM 713 N N . LEU A 1 94 ? 2.211 6.457 -11.881 1.00 92.12 94 LEU A N 1
ATOM 714 C CA . LEU A 1 94 ? 1.035 5.591 -11.850 1.00 92.12 94 LEU A CA 1
ATOM 715 C C . LEU A 1 94 ? 0.683 5.154 -10.424 1.00 92.12 94 LEU A C 1
ATOM 717 O O . LEU A 1 94 ? -0.493 5.164 -10.061 1.00 92.12 94 LEU A O 1
ATOM 721 N N . GLN A 1 95 ? 1.676 4.841 -9.585 1.00 90.31 95 GLN A N 1
ATOM 722 C CA . GLN A 1 95 ? 1.439 4.574 -8.162 1.00 90.31 95 GLN A CA 1
ATOM 723 C C . GLN A 1 95 ? 0.798 5.777 -7.458 1.00 90.31 95 GLN A C 1
ATOM 725 O O . GLN A 1 95 ? -0.178 5.623 -6.721 1.00 90.31 95 GLN A O 1
ATOM 730 N N . SER A 1 96 ? 1.320 6.977 -7.712 1.00 90.44 96 SER A N 1
ATOM 731 C CA . SER A 1 96 ? 0.813 8.224 -7.134 1.00 90.44 96 SER A CA 1
ATOM 732 C C . SER A 1 96 ? -0.601 8.534 -7.617 1.00 90.44 96 SER A C 1
ATOM 734 O O . SER A 1 96 ? -1.456 8.911 -6.819 1.00 90.44 96 SER A O 1
ATOM 736 N N . LEU A 1 97 ? -0.886 8.309 -8.902 1.00 93.62 97 LEU A N 1
ATOM 737 C CA . LEU A 1 97 ? -2.230 8.424 -9.464 1.00 93.62 97 LEU A CA 1
ATOM 738 C C . LEU A 1 97 ? -3.204 7.482 -8.752 1.00 93.62 97 LEU A C 1
ATOM 740 O O . LEU A 1 97 ? -4.260 7.919 -8.296 1.00 93.62 97 LEU A O 1
ATOM 744 N N . GLY A 1 98 ? -2.829 6.210 -8.605 1.00 91.75 98 GLY A N 1
ATOM 745 C CA . GLY A 1 98 ? -3.603 5.231 -7.851 1.00 91.75 98 GLY A CA 1
ATOM 746 C C . GLY A 1 98 ? -3.889 5.706 -6.430 1.00 91.75 98 GLY A C 1
ATOM 747 O O . GLY A 1 98 ? -5.034 5.684 -5.985 1.00 91.75 98 GLY A O 1
ATOM 748 N N . TYR A 1 99 ? -2.866 6.204 -5.735 1.00 90.25 99 TYR A N 1
ATOM 749 C CA . TYR A 1 99 ? -2.997 6.709 -4.370 1.00 90.25 99 TYR A CA 1
ATOM 750 C C . TYR A 1 99 ? -3.951 7.908 -4.269 1.00 90.25 99 TYR A C 1
ATOM 752 O O . TYR A 1 99 ? -4.803 7.963 -3.376 1.00 90.25 99 TYR A O 1
ATOM 760 N N . THR A 1 100 ? -3.868 8.849 -5.208 1.00 90.25 100 THR A N 1
ATOM 761 C CA . THR A 1 100 ? -4.786 9.992 -5.293 1.00 90.25 100 THR A CA 1
ATOM 762 C C . THR A 1 100 ? -6.222 9.530 -5.521 1.00 90.25 100 THR A C 1
ATOM 764 O O . THR A 1 100 ? -7.128 9.967 -4.809 1.00 90.25 100 THR A O 1
ATOM 767 N N . LEU A 1 101 ? -6.437 8.596 -6.452 1.00 89.69 101 LEU A N 1
ATOM 768 C CA . LEU A 1 101 ? -7.759 8.035 -6.731 1.00 89.69 101 LEU A CA 1
ATOM 769 C C . LEU A 1 101 ? -8.324 7.301 -5.512 1.00 89.69 101 LEU A C 1
ATOM 771 O O . LEU A 1 101 ? -9.454 7.559 -5.107 1.00 89.69 101 LEU A O 1
ATOM 775 N N . GLY A 1 102 ? -7.538 6.437 -4.869 1.00 88.50 102 GLY A N 1
ATOM 776 C CA . GLY A 1 102 ? -7.976 5.735 -3.664 1.00 88.50 102 GLY A CA 1
ATOM 777 C C . GLY A 1 102 ? -8.302 6.692 -2.513 1.00 88.50 102 GLY A C 1
ATOM 778 O O . GLY A 1 102 ? -9.280 6.480 -1.802 1.00 88.50 102 GLY A O 1
ATOM 779 N N . SER A 1 103 ? -7.557 7.792 -2.373 1.00 85.50 103 SER A N 1
ATOM 780 C CA . SER A 1 103 ? -7.849 8.834 -1.378 1.00 85.50 103 SER A CA 1
ATOM 781 C C . SER A 1 103 ? -9.154 9.567 -1.691 1.00 85.50 103 SER A C 1
ATOM 783 O O . SER A 1 103 ? -9.953 9.816 -0.792 1.00 85.50 103 SER A O 1
ATOM 785 N N . TYR A 1 104 ? -9.410 9.862 -2.967 1.00 87.38 104 TYR A N 1
ATOM 786 C CA . TYR A 1 104 ? -10.663 10.465 -3.417 1.00 87.38 104 TYR A CA 1
ATOM 787 C C . TYR A 1 104 ? -11.872 9.548 -3.171 1.00 87.38 104 TYR A C 1
ATOM 789 O O . TYR A 1 104 ? -12.933 10.004 -2.736 1.00 87.38 104 TYR A O 1
ATOM 797 N N . PHE A 1 105 ? -11.726 8.245 -3.422 1.00 83.44 105 PHE A N 1
ATOM 798 C CA . PHE A 1 105 ? -12.798 7.268 -3.223 1.00 83.44 105 PHE A CA 1
ATOM 799 C C . PHE A 1 105 ? -12.978 6.833 -1.770 1.00 83.44 105 PHE A C 1
ATOM 801 O O . PHE A 1 105 ? -14.037 6.315 -1.433 1.00 83.44 105 PHE A O 1
ATOM 808 N N . ALA A 1 106 ? -12.012 7.081 -0.888 1.00 75.75 106 ALA A N 1
ATOM 809 C CA . ALA A 1 106 ? -12.075 6.656 0.505 1.00 75.75 106 ALA A CA 1
ATOM 810 C C . ALA A 1 106 ? -13.335 7.118 1.252 1.00 75.75 106 ALA A C 1
ATOM 812 O O . ALA A 1 106 ? -13.894 6.356 2.026 1.00 75.75 106 ALA A O 1
ATOM 813 N N . GLY A 1 107 ? -13.831 8.330 0.989 1.00 72.62 107 GLY A N 1
ATOM 814 C CA . GLY A 1 107 ? -15.080 8.815 1.594 1.00 72.62 107 GLY A CA 1
ATOM 815 C C . GLY A 1 107 ? -16.359 8.212 0.998 1.00 72.62 107 GLY A C 1
ATOM 816 O O . GLY A 1 107 ? -17.450 8.509 1.470 1.00 72.62 107 GLY A O 1
ATOM 817 N N . ARG A 1 108 ? -16.241 7.411 -0.066 1.00 82.19 108 ARG A N 1
ATOM 818 C CA . ARG A 1 108 ? -17.352 6.863 -0.862 1.00 82.19 108 ARG A CA 1
ATOM 819 C C . ARG A 1 108 ? -17.424 5.337 -0.822 1.00 82.19 108 ARG A C 1
ATOM 821 O O . ARG A 1 108 ? -18.415 4.768 -1.266 1.00 82.19 108 ARG A O 1
ATOM 828 N N . VAL A 1 109 ? -16.386 4.673 -0.319 1.00 79.50 109 VAL A N 1
ATOM 829 C CA . VAL A 1 109 ? -16.324 3.213 -0.209 1.00 79.50 109 VAL A CA 1
ATOM 830 C C . VAL A 1 109 ? -16.727 2.804 1.210 1.00 79.50 109 VAL A C 1
ATOM 832 O O . VAL A 1 109 ? -16.200 3.363 2.167 1.00 79.50 109 VAL A O 1
ATOM 835 N N . PRO A 1 110 ? -17.638 1.830 1.387 1.00 79.94 110 PRO A N 1
ATOM 836 C CA . PRO A 1 110 ? -17.984 1.335 2.712 1.00 79.94 110 PRO A CA 1
ATOM 837 C C . PRO A 1 110 ? -16.766 0.730 3.434 1.00 79.94 110 PRO A C 1
ATOM 839 O O . PRO A 1 110 ? -16.020 -0.037 2.814 1.00 79.94 110 PRO A O 1
ATOM 842 N N . PRO A 1 111 ? -16.602 0.943 4.754 1.00 73.75 111 PRO A N 1
ATOM 843 C CA . PRO A 1 111 ? -15.436 0.447 5.483 1.00 73.75 111 PRO A CA 1
ATOM 844 C C . PRO A 1 111 ? -15.217 -1.060 5.396 1.00 73.75 111 PRO A C 1
ATOM 846 O O . PRO A 1 111 ? -14.092 -1.512 5.195 1.00 73.75 111 PRO A O 1
ATOM 849 N N . ALA A 1 112 ? -16.291 -1.849 5.472 1.00 75.62 112 ALA A N 1
ATOM 850 C CA . ALA A 1 112 ? -16.214 -3.304 5.338 1.00 75.62 112 ALA A CA 1
ATOM 851 C C . ALA A 1 112 ? -15.618 -3.738 3.986 1.00 75.62 112 ALA A C 1
ATOM 853 O O . ALA A 1 112 ? -14.887 -4.726 3.912 1.00 75.62 112 ALA A O 1
ATOM 854 N N . LEU A 1 113 ? -15.908 -2.981 2.925 1.00 75.69 113 LEU A N 1
ATOM 855 C CA . LEU A 1 113 ? -15.389 -3.236 1.589 1.00 75.69 113 LEU A CA 1
ATOM 856 C C . LEU A 1 113 ? -13.912 -2.833 1.502 1.00 75.69 113 LEU A C 1
ATOM 858 O O . LEU A 1 113 ? -13.104 -3.602 0.992 1.00 75.69 113 LEU A O 1
ATOM 862 N N . ALA A 1 114 ? -13.541 -1.681 2.065 1.00 76.31 114 ALA A N 1
ATOM 863 C CA . ALA A 1 114 ? -12.160 -1.204 2.090 1.00 76.31 114 ALA A CA 1
ATOM 864 C C . ALA A 1 114 ? -11.224 -2.142 2.872 1.00 76.31 114 ALA A C 1
ATOM 866 O O . ALA A 1 114 ? -10.118 -2.422 2.416 1.00 76.31 114 ALA A O 1
ATOM 867 N N . PHE A 1 115 ? -11.670 -2.695 4.005 1.00 72.75 115 PHE A N 1
ATOM 868 C CA . PHE A 1 115 ? -10.867 -3.644 4.786 1.00 72.75 115 PHE A CA 1
ATOM 869 C C . PHE A 1 115 ? -10.711 -5.015 4.125 1.00 72.75 115 PHE A C 1
ATOM 871 O O . PHE A 1 115 ? -9.717 -5.689 4.377 1.00 72.75 115 PHE A O 1
ATOM 878 N N . ARG A 1 116 ? -11.653 -5.433 3.273 1.00 73.94 116 ARG A N 1
ATOM 879 C CA . ARG A 1 116 ? -11.546 -6.690 2.515 1.00 73.94 116 ARG A CA 1
ATOM 880 C C . ARG A 1 116 ? -10.755 -6.510 1.224 1.00 73.94 116 ARG A C 1
ATOM 882 O O . ARG A 1 116 ? -9.841 -7.279 0.944 1.00 73.94 116 ARG A O 1
ATOM 889 N N . LEU A 1 117 ? -11.097 -5.487 0.445 1.00 74.69 117 LEU A N 1
ATOM 890 C CA . LEU A 1 117 ? -10.517 -5.248 -0.874 1.00 74.69 117 LEU A CA 1
ATOM 891 C C . LEU A 1 117 ? -9.178 -4.517 -0.816 1.00 74.69 117 LEU A C 1
ATOM 893 O O . LEU A 1 117 ? -8.378 -4.690 -1.723 1.00 74.69 117 LEU A O 1
ATOM 897 N N . GLY A 1 118 ? -8.897 -3.737 0.229 1.00 76.44 118 GLY A N 1
ATOM 898 C CA . GLY A 1 118 ? -7.614 -3.050 0.398 1.00 76.44 118 GLY A CA 1
ATOM 899 C C . GLY A 1 118 ? -6.434 -4.026 0.466 1.00 76.44 118 GLY A C 1
ATOM 900 O O . GLY A 1 118 ? -5.539 -3.939 -0.369 1.00 76.44 118 GLY A O 1
ATOM 901 N N . PRO A 1 119 ? -6.424 -5.008 1.385 1.00 73.19 119 PRO A N 1
ATOM 902 C CA . PRO A 1 119 ? -5.360 -6.009 1.448 1.00 73.19 119 PRO A CA 1
ATOM 903 C C . PRO A 1 119 ? -5.264 -6.863 0.179 1.00 73.19 119 PRO A C 1
ATOM 905 O O . PRO A 1 119 ? -4.162 -7.106 -0.304 1.00 73.19 119 PRO A O 1
ATOM 908 N N . LEU A 1 120 ? -6.403 -7.270 -0.397 1.00 74.44 120 LEU A N 1
ATOM 909 C CA . LEU A 1 120 ? -6.430 -8.027 -1.654 1.00 74.44 120 LEU A CA 1
ATOM 910 C C . LEU A 1 120 ? -5.861 -7.212 -2.820 1.00 74.44 120 LEU A C 1
ATOM 912 O O . LEU A 1 120 ? -5.019 -7.704 -3.560 1.00 74.44 120 LEU A O 1
ATOM 916 N N . GLY A 1 121 ? -6.271 -5.954 -2.958 1.00 78.56 121 GLY A N 1
ATOM 917 C CA . GLY A 1 121 ? -5.775 -5.043 -3.983 1.00 78.56 121 GLY A CA 1
ATOM 918 C C . GLY A 1 121 ? -4.293 -4.720 -3.805 1.00 78.56 121 GLY A C 1
ATOM 919 O O . GLY A 1 121 ? -3.564 -4.657 -4.788 1.00 78.56 121 GLY A O 1
ATOM 920 N N . ALA A 1 122 ? -3.819 -4.592 -2.563 1.00 77.50 122 ALA A N 1
ATOM 921 C CA . ALA A 1 122 ? -2.403 -4.401 -2.270 1.00 77.50 122 ALA A CA 1
ATOM 922 C C . ALA A 1 122 ? -1.585 -5.661 -2.592 1.00 77.50 122 ALA A C 1
ATOM 924 O O . ALA A 1 122 ? -0.499 -5.548 -3.153 1.00 77.50 122 ALA A O 1
ATOM 925 N N . ALA A 1 123 ? -2.110 -6.856 -2.304 1.00 77.69 123 ALA A N 1
ATOM 926 C CA . ALA A 1 123 ? -1.472 -8.120 -2.659 1.00 77.69 123 ALA A CA 1
ATOM 927 C C . ALA A 1 123 ? -1.425 -8.327 -4.180 1.00 77.69 123 ALA A C 1
ATOM 929 O O . ALA A 1 123 ? -0.367 -8.644 -4.713 1.00 77.69 123 ALA A O 1
ATOM 930 N N . LEU A 1 124 ? -2.531 -8.082 -4.888 1.00 75.44 124 LEU A N 1
ATOM 931 C CA . LEU A 1 124 ? -2.597 -8.159 -6.351 1.00 75.44 124 LEU A CA 1
ATOM 932 C C . LEU A 1 124 ? -1.692 -7.115 -7.014 1.00 75.44 124 LEU A C 1
ATOM 934 O O . LEU A 1 124 ? -0.945 -7.447 -7.930 1.00 75.44 124 LEU A O 1
ATOM 938 N N . GLY A 1 125 ? -1.703 -5.876 -6.516 1.00 78.94 125 GLY A N 1
ATOM 939 C CA . GLY A 1 125 ? -0.784 -4.825 -6.948 1.00 78.94 125 GLY A CA 1
ATOM 940 C C . GLY A 1 125 ? 0.674 -5.205 -6.693 1.00 78.94 125 GLY A C 1
ATOM 941 O O . GLY A 1 125 ? 1.511 -5.018 -7.563 1.00 78.94 125 GLY A O 1
ATOM 942 N N . GLY A 1 126 ? 0.983 -5.815 -5.547 1.00 77.31 126 GLY A N 1
ATOM 943 C CA . GLY A 1 126 ? 2.314 -6.339 -5.231 1.00 77.31 126 GLY A CA 1
ATOM 944 C C . GLY A 1 126 ? 2.748 -7.476 -6.162 1.00 77.31 126 GLY A C 1
ATOM 945 O O . GLY A 1 126 ? 3.851 -7.449 -6.701 1.00 77.31 126 GLY A O 1
ATOM 946 N N . MET A 1 127 ? 1.873 -8.454 -6.403 1.00 79.00 127 MET A N 1
ATOM 947 C CA . MET A 1 127 ? 2.127 -9.580 -7.310 1.00 79.00 127 MET A CA 1
ATOM 948 C C . MET A 1 127 ? 2.272 -9.133 -8.766 1.00 79.00 127 MET A C 1
ATOM 950 O O . MET A 1 127 ? 3.068 -9.710 -9.501 1.00 79.00 127 MET A O 1
ATOM 954 N N . GLY A 1 128 ? 1.562 -8.083 -9.180 1.00 82.69 128 GLY A N 1
ATOM 955 C CA . GLY A 1 128 ? 1.665 -7.528 -10.527 1.00 82.69 128 GLY A CA 1
ATOM 956 C C . GLY A 1 128 ? 3.068 -7.015 -10.877 1.00 82.69 128 GLY A C 1
ATOM 957 O O . GLY A 1 128 ? 3.423 -6.998 -12.051 1.00 82.69 128 GLY A O 1
ATOM 958 N N . PHE A 1 129 ? 3.908 -6.692 -9.885 1.00 80.31 129 PHE A N 1
ATOM 959 C CA . PHE A 1 129 ? 5.323 -6.355 -10.101 1.00 80.31 129 PHE A CA 1
ATOM 960 C C . PHE A 1 129 ? 6.203 -7.550 -10.502 1.00 80.31 129 PHE A C 1
ATOM 962 O O . PHE A 1 129 ? 7.367 -7.359 -10.846 1.00 80.31 129 PHE A O 1
ATOM 969 N N . LEU A 1 130 ? 5.679 -8.778 -10.457 1.00 83.69 130 LEU A N 1
ATOM 970 C CA . LEU A 1 130 ? 6.353 -9.966 -10.989 1.00 83.69 130 LEU A CA 1
ATOM 971 C C . LEU A 1 130 ? 6.138 -10.134 -12.499 1.00 83.69 130 LEU A C 1
ATOM 973 O O . LEU A 1 130 ? 6.806 -10.962 -13.117 1.00 83.69 130 LEU A O 1
ATOM 977 N N . LEU A 1 131 ? 5.207 -9.382 -13.089 1.00 87.75 131 LEU A N 1
ATOM 978 C CA . LEU A 1 131 ? 4.933 -9.430 -14.519 1.00 87.75 131 LEU A CA 1
ATOM 979 C C . LEU A 1 131 ? 6.021 -8.681 -15.304 1.00 87.75 131 LEU A C 1
ATOM 981 O O . LEU A 1 131 ? 6.576 -7.703 -14.802 1.00 87.75 131 LEU A O 1
ATOM 985 N N . PRO A 1 132 ? 6.319 -9.099 -16.544 1.00 89.44 132 PRO A N 1
ATOM 986 C CA . PRO A 1 132 ? 7.253 -8.379 -17.397 1.00 89.44 132 PRO A CA 1
ATOM 987 C C . PRO A 1 132 ? 6.664 -7.043 -17.861 1.00 89.44 132 PRO A C 1
ATOM 989 O O . PRO A 1 132 ? 5.444 -6.847 -17.907 1.00 89.44 132 PRO A O 1
ATOM 992 N N . PHE A 1 133 ? 7.529 -6.117 -18.262 1.00 87.00 133 PHE A N 1
ATOM 993 C CA . PHE A 1 133 ? 7.105 -4.921 -18.980 1.00 87.00 133 PHE A CA 1
ATOM 994 C C . PHE A 1 133 ? 6.429 -5.314 -20.315 1.00 87.00 133 PHE A C 1
ATOM 996 O O . PHE A 1 133 ? 6.917 -6.224 -20.986 1.00 87.00 133 PHE A O 1
ATOM 1003 N N . PRO A 1 134 ? 5.324 -4.662 -20.736 1.00 90.00 134 PRO A N 1
ATOM 1004 C CA . PRO A 1 134 ? 4.632 -3.534 -20.098 1.00 90.00 134 PRO A CA 1
ATOM 1005 C C . PRO A 1 134 ? 3.518 -3.941 -19.119 1.00 90.00 134 PRO A C 1
ATOM 1007 O O . PRO A 1 134 ? 2.884 -3.070 -18.527 1.00 90.00 134 PRO A O 1
ATOM 1010 N N . LEU A 1 135 ? 3.259 -5.239 -18.931 1.00 88.69 135 LEU A N 1
ATOM 1011 C CA . LEU A 1 135 ? 2.141 -5.740 -18.120 1.00 88.69 135 LEU A CA 1
ATOM 1012 C C . LEU A 1 135 ? 2.212 -5.275 -16.659 1.00 88.69 135 LEU A C 1
ATOM 1014 O O . LEU A 1 135 ? 1.177 -5.007 -16.047 1.00 88.69 135 LEU A O 1
ATOM 1018 N N . LEU A 1 136 ? 3.423 -5.093 -16.124 1.00 89.19 136 LEU A N 1
ATOM 1019 C CA . LEU A 1 136 ? 3.624 -4.546 -14.781 1.00 89.19 136 LEU A CA 1
ATOM 1020 C C . LEU A 1 136 ? 2.998 -3.158 -14.589 1.00 89.19 136 LEU A C 1
ATOM 1022 O O . LEU A 1 136 ? 2.713 -2.797 -13.457 1.00 89.19 136 LEU A O 1
ATOM 1026 N N . LEU A 1 137 ? 2.770 -2.365 -15.645 1.00 89.75 137 LEU A N 1
ATOM 1027 C CA . LEU A 1 137 ? 2.289 -0.981 -15.519 1.00 89.75 137 LEU A CA 1
ATOM 1028 C C . LEU A 1 137 ? 0.872 -0.886 -14.935 1.00 89.75 137 LEU A C 1
ATOM 1030 O O . LEU A 1 137 ? 0.506 0.154 -14.391 1.00 89.75 137 LEU A O 1
ATOM 1034 N N . ALA A 1 138 ? 0.089 -1.966 -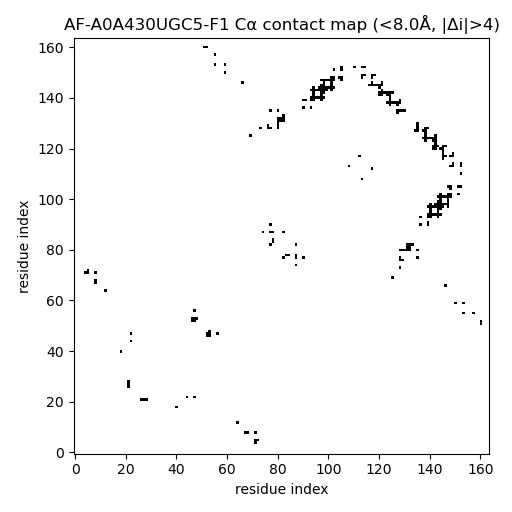14.975 1.00 89.44 138 ALA A N 1
ATOM 1035 C CA . ALA A 1 138 ? -1.196 -2.034 -14.281 1.00 89.44 138 ALA A CA 1
ATOM 1036 C C . ALA A 1 138 ? -1.046 -2.186 -12.753 1.00 89.44 138 ALA A C 1
ATOM 1038 O O . ALA A 1 138 ? -1.968 -1.868 -12.002 1.00 89.44 138 ALA A O 1
ATOM 1039 N N . ALA A 1 139 ? 0.114 -2.640 -12.274 1.00 89.25 139 ALA A N 1
ATOM 1040 C CA . ALA A 1 139 ? 0.355 -2.974 -10.875 1.00 89.25 139 ALA A CA 1
ATOM 1041 C C . ALA A 1 139 ? 0.543 -1.747 -9.952 1.00 89.25 139 ALA A C 1
ATOM 1043 O O . ALA A 1 139 ? -0.134 -1.685 -8.920 1.00 89.25 139 ALA A O 1
ATOM 1044 N N . PRO A 1 140 ? 1.357 -0.723 -10.300 1.00 88.44 140 PRO A N 1
ATOM 1045 C CA . PRO A 1 140 ? 1.503 0.489 -9.496 1.00 88.44 140 PRO A CA 1
ATOM 1046 C C . PRO A 1 140 ? 0.193 1.220 -9.166 1.00 88.44 140 PRO A C 1
ATOM 1048 O O . PRO A 1 140 ? -0.010 1.527 -7.988 1.00 88.44 140 PRO A O 1
ATOM 1051 N N . PRO A 1 141 ? -0.721 1.496 -10.121 1.00 90.38 141 PRO A N 1
ATOM 1052 C CA . PRO A 1 141 ? -1.945 2.226 -9.807 1.00 90.38 141 PRO A CA 1
ATOM 1053 C C . PRO A 1 141 ? -2.891 1.407 -8.920 1.00 90.38 141 PRO A C 1
ATOM 1055 O O . PRO A 1 141 ? -3.508 1.967 -8.013 1.00 90.38 141 PRO A O 1
ATOM 1058 N N . LEU A 1 142 ? -2.960 0.084 -9.106 1.00 88.69 142 LEU A N 1
ATOM 1059 C CA . LEU A 1 142 ? -3.723 -0.807 -8.225 1.00 88.69 142 LEU A CA 1
ATOM 1060 C C . LEU A 1 142 ? -3.160 -0.812 -6.800 1.00 88.69 142 LEU A C 1
ATOM 1062 O O . LEU A 1 142 ? -3.917 -0.665 -5.838 1.00 88.69 142 LEU A O 1
ATOM 1066 N N . LEU A 1 143 ? -1.834 -0.912 -6.668 1.00 86.69 143 LEU A N 1
ATOM 1067 C CA . LEU A 1 143 ? -1.144 -0.835 -5.383 1.00 86.69 143 LEU A CA 1
ATOM 1068 C C . LEU A 1 143 ? -1.444 0.499 -4.684 1.00 86.69 143 LEU A C 1
ATOM 1070 O O . LEU A 1 143 ? -1.856 0.509 -3.525 1.00 86.69 143 LEU A O 1
ATOM 1074 N N . GLY A 1 144 ? -1.275 1.623 -5.387 1.00 88.06 144 GLY A N 1
ATOM 1075 C CA . GLY A 1 144 ? -1.535 2.959 -4.852 1.00 88.06 144 GLY A CA 1
ATOM 1076 C C . GLY A 1 144 ? -2.976 3.126 -4.370 1.00 88.06 144 GLY A C 1
ATOM 1077 O O . GLY A 1 144 ? -3.203 3.586 -3.250 1.00 88.06 144 GLY A O 1
ATOM 1078 N N . LEU A 1 145 ? -3.947 2.691 -5.175 1.00 88.69 145 LEU A N 1
ATOM 1079 C CA . LEU A 1 145 ? -5.373 2.779 -4.858 1.00 88.69 145 LEU A CA 1
ATOM 1080 C C . LEU A 1 145 ? -5.734 1.971 -3.611 1.00 88.69 145 LEU A C 1
ATOM 1082 O O . LEU A 1 145 ? -6.396 2.486 -2.705 1.00 88.69 145 LEU A O 1
ATOM 1086 N N . ALA A 1 146 ? -5.257 0.732 -3.535 1.00 85.56 146 ALA A N 1
ATOM 1087 C CA . ALA A 1 146 ? -5.510 -0.155 -2.410 1.00 85.56 146 ALA A CA 1
ATOM 1088 C C . ALA A 1 146 ? -4.894 0.371 -1.103 1.00 85.56 146 ALA A C 1
ATOM 1090 O O . ALA A 1 146 ? -5.555 0.388 -0.061 1.00 85.56 146 ALA A O 1
ATOM 1091 N N . VAL A 1 147 ? -3.655 0.868 -1.170 1.00 85.62 147 VAL A N 1
ATOM 1092 C CA . VAL A 1 147 ? -2.954 1.499 -0.041 1.00 85.62 147 VAL A CA 1
ATOM 1093 C C . VAL A 1 147 ? -3.717 2.730 0.446 1.00 85.62 147 VAL A C 1
ATOM 1095 O O . VAL A 1 147 ? -3.953 2.876 1.646 1.00 85.62 147 VAL A O 1
ATOM 1098 N N . ALA A 1 148 ? -4.141 3.615 -0.455 1.00 87.25 148 ALA A N 1
ATOM 1099 C CA . ALA A 1 148 ? -4.853 4.828 -0.073 1.00 87.25 148 ALA A CA 1
ATOM 1100 C C . ALA A 1 148 ? -6.199 4.526 0.601 1.00 87.25 148 ALA A C 1
ATOM 1102 O O . ALA A 1 148 ? -6.476 5.072 1.674 1.00 87.25 148 ALA A O 1
ATOM 1103 N N . LEU A 1 149 ? -6.992 3.609 0.039 1.00 83.62 149 LEU A N 1
ATOM 1104 C CA . LEU A 1 149 ? -8.259 3.167 0.629 1.00 83.62 149 LEU A CA 1
ATOM 1105 C C . LEU A 1 149 ? -8.057 2.569 2.024 1.00 83.62 149 LEU A C 1
ATOM 1107 O O . LEU A 1 149 ? -8.779 2.924 2.953 1.00 83.62 149 LEU A O 1
ATOM 1111 N N . LEU A 1 150 ? -7.045 1.722 2.211 1.00 78.25 150 LEU A N 1
ATOM 1112 C CA . LEU A 1 150 ? -6.780 1.117 3.514 1.00 78.25 150 LEU A CA 1
ATOM 1113 C C . LEU A 1 150 ? -6.272 2.154 4.533 1.00 78.25 150 LEU A C 1
ATOM 1115 O O . LEU A 1 150 ? -6.745 2.196 5.667 1.00 78.25 150 LEU A O 1
ATOM 1119 N N . SER A 1 151 ? -5.370 3.053 4.125 1.00 78.25 151 SER A N 1
ATOM 1120 C CA . SER A 1 151 ? -4.781 4.073 5.010 1.00 78.25 151 SER A CA 1
ATOM 1121 C C . SER A 1 151 ? -5.799 5.094 5.533 1.00 78.25 151 SER A C 1
ATOM 1123 O O . SER A 1 151 ? -5.691 5.595 6.654 1.00 78.25 151 SER A O 1
ATOM 1125 N N . THR A 1 152 ? -6.781 5.449 4.710 1.00 76.25 152 THR A N 1
ATOM 1126 C CA . THR A 1 152 ? -7.838 6.411 5.044 1.00 76.25 152 THR A CA 1
ATOM 1127 C C . THR A 1 152 ? -8.853 5.786 5.991 1.00 76.25 152 THR A C 1
ATOM 1129 O O . THR A 1 152 ? -9.243 6.406 6.978 1.00 76.25 152 THR A O 1
ATOM 1132 N N . HIS A 1 153 ? -9.194 4.521 5.765 1.00 73.00 153 HIS A N 1
ATOM 1133 C CA . HIS A 1 153 ? -10.118 3.782 6.613 1.00 73.00 153 HIS A CA 1
ATOM 1134 C C . HIS A 1 153 ? -9.519 3.404 7.964 1.00 73.00 153 HIS A C 1
ATOM 1136 O O . HIS A 1 153 ? -10.225 3.448 8.967 1.00 73.00 153 HIS A O 1
ATOM 1142 N N . LEU A 1 154 ? -8.214 3.127 8.035 1.00 70.75 154 LEU A N 1
ATOM 1143 C CA . LEU A 1 154 ? -7.526 2.996 9.320 1.00 70.75 154 LEU A CA 1
ATOM 1144 C C . LEU A 1 154 ? -7.643 4.289 10.134 1.00 70.75 154 LEU A C 1
ATOM 1146 O O . LEU A 1 154 ? -8.085 4.268 11.282 1.00 70.75 154 LEU A O 1
ATOM 1150 N N . ARG A 1 155 ? -7.372 5.441 9.516 1.00 69.62 155 ARG A N 1
ATOM 1151 C CA . ARG A 1 155 ? -7.544 6.741 10.179 1.00 69.62 155 ARG A CA 1
ATOM 1152 C C . ARG A 1 155 ? -8.988 6.991 10.630 1.00 69.62 155 ARG A C 1
ATOM 1154 O O . ARG A 1 155 ? -9.181 7.533 11.715 1.00 69.62 155 ARG A O 1
ATOM 1161 N N . ALA A 1 156 ? -9.981 6.551 9.856 1.00 66.31 156 ALA A N 1
ATOM 1162 C CA . ALA A 1 156 ? -11.386 6.619 10.252 1.00 66.31 156 ALA A CA 1
ATOM 1163 C C . ALA A 1 156 ? -11.699 5.711 11.457 1.00 66.31 156 ALA A C 1
ATOM 1165 O O . ALA A 1 156 ? -12.305 6.177 12.415 1.00 66.31 156 ALA A O 1
ATOM 1166 N N . VAL A 1 157 ? -11.221 4.462 11.476 1.00 63.56 157 VAL A N 1
ATOM 1167 C CA . VAL A 1 157 ? -11.424 3.523 12.600 1.00 63.56 157 VAL A CA 1
ATOM 1168 C C . VAL A 1 157 ? -10.782 4.026 13.895 1.00 63.56 157 VAL A C 1
ATOM 1170 O O . VAL A 1 157 ? -11.369 3.874 14.965 1.00 63.56 157 VAL A O 1
ATOM 1173 N N . ARG A 1 158 ? -9.637 4.718 13.823 1.00 60.28 158 ARG A N 1
ATOM 1174 C CA . ARG A 1 158 ? -9.066 5.426 14.983 1.00 60.28 158 ARG A CA 1
ATOM 1175 C C . ARG A 1 158 ? -10.049 6.432 15.590 1.00 60.28 158 ARG A C 1
ATOM 1177 O O . ARG A 1 158 ? -10.130 6.519 16.809 1.00 60.28 158 ARG A O 1
ATOM 1184 N N . GLY A 1 159 ? -10.776 7.177 14.757 1.00 57.88 159 GLY A N 1
ATOM 1185 C CA . GLY A 1 159 ? -11.774 8.150 15.211 1.00 57.88 159 GLY A CA 1
ATOM 1186 C C . GLY A 1 159 ? -13.009 7.521 15.864 1.00 57.88 159 GLY A C 1
ATOM 1187 O O . GLY A 1 159 ? -13.721 8.211 16.579 1.00 57.88 159 GLY A O 1
ATOM 1188 N N . TRP A 1 160 ? -13.255 6.228 15.636 1.00 56.97 160 TRP A N 1
ATOM 1189 C CA . TRP A 1 160 ? -14.360 5.481 16.248 1.00 56.97 160 TRP A CA 1
ATOM 1190 C C . TRP A 1 160 ? -13.951 4.794 17.557 1.00 56.97 160 TRP A C 1
ATOM 1192 O O . TRP A 1 160 ? -14.779 4.632 18.447 1.00 56.97 160 TRP A O 1
ATOM 1202 N N . LEU A 1 161 ? -12.685 4.375 17.674 1.00 54.06 161 LEU A N 1
ATOM 1203 C CA . LEU A 1 161 ? -12.151 3.675 18.852 1.00 54.06 161 LEU A CA 1
ATOM 1204 C C . LEU A 1 161 ? -11.665 4.615 19.963 1.00 54.06 161 LEU A C 1
ATOM 1206 O O . LEU A 1 161 ? -11.499 4.177 21.100 1.00 54.06 161 LEU A O 1
ATOM 1210 N N . LEU A 1 162 ? -11.401 5.881 19.644 1.00 54.31 162 LEU A N 1
ATOM 1211 C CA . LEU A 1 162 ? -11.045 6.895 20.631 1.00 54.31 162 LEU A CA 1
ATOM 1212 C C . LEU A 1 162 ? -12.309 7.669 21.038 1.00 54.31 162 LEU A C 1
ATOM 1214 O O . LEU A 1 162 ? -13.002 8.166 20.149 1.00 54.31 162 LEU A O 1
ATOM 1218 N N . PRO A 1 163 ? -12.624 7.79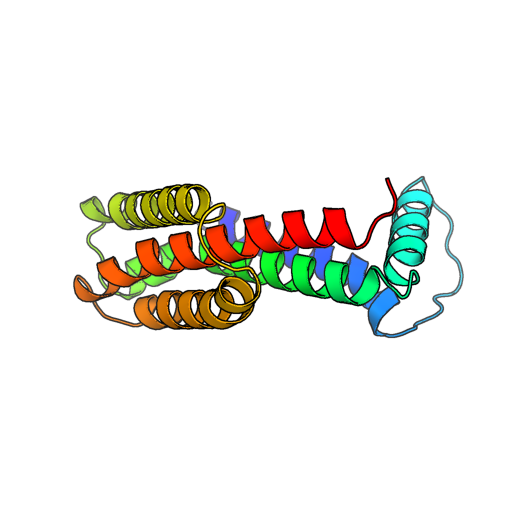6 22.342 1.00 51.97 163 PRO A N 1
ATOM 1219 C CA . PRO A 1 163 ? -13.652 8.734 22.780 1.00 51.97 163 PRO A CA 1
ATOM 1220 C C . PRO A 1 163 ? -13.257 10.161 22.365 1.00 51.97 163 PRO A C 1
ATOM 1222 O O . PRO A 1 163 ? -12.066 10.477 22.304 1.00 51.97 163 PRO A O 1
ATOM 1225 N N . LYS A 1 164 ? -14.261 10.981 22.030 1.00 52.56 164 LYS A N 1
ATOM 1226 C CA . LYS A 1 164 ? -14.077 12.408 21.722 1.00 52.56 164 LYS A CA 1
ATOM 1227 C C . LYS A 1 164 ? -13.510 13.169 22.914 1.00 52.56 164 LYS A C 1
ATOM 1229 O O . LYS A 1 164 ? -13.936 12.859 24.049 1.00 52.56 164 LYS A O 1
#